Protein AF-A0A4P6XAH6-F1 (afdb_monomer_lite)

Sequence (117 aa):
MSAAISHTGICATDPHRGWLADRNQILAAINKEGLHTDEQIDDLLKIMVAIEKRINDTPARTSDGLVAKMVLAFQMTAEGHELSEKAAADIVREAQCLLDIGSLAGASDEIQMRRAA

Structure (mmCIF, N/CA/C/O backbone):
data_AF-A0A4P6XAH6-F1
#
_entry.id   AF-A0A4P6XAH6-F1
#
loop_
_atom_site.group_PDB
_atom_site.id
_atom_site.type_symbol
_atom_site.label_atom_id
_atom_site.label_alt_id
_atom_site.label_comp_id
_atom_site.label_asym_id
_atom_site.label_entity_id
_atom_site.label_seq_id
_atom_site.pdbx_PDB_ins_code
_atom_site.Cartn_x
_atom_site.Cartn_y
_atom_site.Cartn_z
_atom_site.occupancy
_atom_site.B_iso_or_equiv
_atom_site.auth_seq_id
_atom_site.auth_comp_id
_atom_site.auth_asym_id
_atom_site.auth_atom_id
_atom_site.pdbx_PDB_model_num
ATOM 1 N N . MET A 1 1 ? 35.430 -33.570 -13.741 1.00 48.94 1 MET A N 1
ATOM 2 C CA . MET A 1 1 ? 34.874 -33.074 -12.466 1.00 48.94 1 MET A CA 1
ATOM 3 C C . MET A 1 1 ? 35.263 -31.613 -12.335 1.00 48.94 1 MET A C 1
ATOM 5 O O . MET A 1 1 ? 36.446 -31.332 -12.222 1.00 48.94 1 MET A O 1
ATOM 9 N N . SER A 1 2 ? 34.311 -30.689 -12.434 1.00 44.94 2 SER A N 1
ATOM 10 C CA . SER A 1 2 ? 34.516 -29.305 -12.001 1.00 44.94 2 SER A CA 1
ATOM 11 C C . SER A 1 2 ? 33.162 -28.737 -11.602 1.00 44.94 2 SER A C 1
ATOM 13 O O . SER A 1 2 ? 32.171 -28.962 -12.294 1.00 44.94 2 SER A O 1
ATOM 15 N N . ALA A 1 3 ? 33.128 -28.163 -10.406 1.00 40.91 3 ALA A N 1
ATOM 16 C CA . ALA A 1 3 ? 31.937 -27.925 -9.613 1.00 40.91 3 ALA A CA 1
ATOM 17 C C . ALA A 1 3 ? 31.001 -26.905 -10.269 1.00 40.91 3 ALA A C 1
ATOM 19 O O . ALA A 1 3 ? 31.423 -25.811 -10.641 1.00 40.91 3 ALA A O 1
ATOM 20 N N . ALA A 1 4 ? 29.718 -27.258 -10.361 1.00 45.50 4 ALA A N 1
ATOM 21 C CA . ALA A 1 4 ? 28.668 -26.286 -10.596 1.00 45.50 4 ALA A CA 1
ATOM 22 C C . ALA A 1 4 ? 28.663 -25.318 -9.409 1.00 45.50 4 ALA A C 1
ATOM 24 O O . ALA A 1 4 ? 28.401 -25.711 -8.271 1.00 45.50 4 ALA A O 1
ATOM 25 N N . ILE A 1 5 ? 28.991 -24.056 -9.672 1.00 47.91 5 ILE A N 1
ATOM 26 C CA . ILE A 1 5 ? 28.706 -22.969 -8.746 1.00 47.91 5 ILE A CA 1
ATOM 27 C C . ILE A 1 5 ? 27.182 -22.896 -8.686 1.00 47.91 5 ILE A C 1
ATOM 29 O O . ILE A 1 5 ? 26.541 -22.390 -9.606 1.00 47.91 5 ILE A O 1
ATOM 33 N N . SER A 1 6 ? 26.601 -23.469 -7.635 1.00 43.78 6 SER A N 1
ATOM 34 C CA . SER A 1 6 ? 25.196 -23.279 -7.305 1.00 43.78 6 SER A CA 1
ATOM 35 C C . SER A 1 6 ? 24.998 -21.799 -7.016 1.00 43.78 6 SER A C 1
ATOM 37 O O . SER A 1 6 ? 25.242 -21.323 -5.911 1.00 43.78 6 SER A O 1
ATOM 39 N N . HIS A 1 7 ? 24.590 -21.059 -8.042 1.00 42.62 7 HIS A N 1
ATOM 40 C CA . HIS A 1 7 ? 24.070 -19.715 -7.904 1.00 42.62 7 HIS A CA 1
ATOM 41 C C . HIS A 1 7 ? 22.700 -19.845 -7.232 1.00 42.62 7 HIS A C 1
ATOM 43 O O . HIS A 1 7 ? 21.660 -19.775 -7.878 1.00 42.62 7 HIS A O 1
ATOM 49 N N . THR A 1 8 ? 22.683 -20.092 -5.920 1.00 44.50 8 THR A N 1
ATOM 50 C CA . THR A 1 8 ? 21.506 -19.841 -5.089 1.00 44.50 8 THR A CA 1
ATOM 51 C C . THR A 1 8 ? 21.360 -18.329 -4.970 1.00 44.50 8 THR A C 1
ATOM 53 O O . THR A 1 8 ? 21.585 -17.740 -3.914 1.00 44.50 8 THR A O 1
ATOM 56 N N . GLY A 1 9 ? 21.046 -17.685 -6.096 1.00 37.31 9 GLY A N 1
ATOM 57 C CA . GLY A 1 9 ? 20.436 -16.374 -6.090 1.00 37.31 9 GLY A CA 1
ATOM 58 C C . GLY A 1 9 ? 19.105 -16.568 -5.393 1.00 37.31 9 GLY A C 1
ATOM 59 O O . GLY A 1 9 ? 18.187 -17.147 -5.966 1.00 37.31 9 GLY A O 1
ATOM 60 N N . ILE A 1 10 ? 19.035 -16.177 -4.123 1.00 47.00 10 ILE A N 1
ATOM 61 C CA . ILE A 1 10 ? 17.764 -15.972 -3.443 1.00 47.00 10 ILE A CA 1
ATOM 62 C C . ILE A 1 10 ? 16.989 -15.044 -4.378 1.00 47.00 10 ILE A C 1
ATOM 64 O O . ILE A 1 10 ? 17.378 -13.887 -4.541 1.00 47.00 10 ILE A O 1
ATOM 68 N N . CYS A 1 11 ? 15.979 -15.570 -5.079 1.00 49.09 11 CYS A N 1
ATOM 69 C CA . CYS A 1 11 ? 15.064 -14.746 -5.856 1.00 49.09 11 CYS A CA 1
ATOM 70 C C . CYS A 1 11 ? 14.589 -13.655 -4.903 1.00 49.09 11 CYS A C 1
ATOM 72 O O . CYS A 1 11 ? 14.070 -13.986 -3.839 1.00 49.09 11 CYS A O 1
ATOM 74 N N . ALA A 1 12 ? 14.859 -12.388 -5.220 1.00 57.94 12 ALA A N 1
ATOM 75 C CA . ALA A 1 12 ? 14.484 -11.282 -4.355 1.00 57.94 12 ALA A CA 1
ATOM 76 C C . ALA A 1 12 ? 12.990 -11.414 -4.030 1.00 57.94 12 ALA A C 1
ATOM 78 O O . ALA A 1 12 ? 12.155 -11.320 -4.923 1.00 57.94 12 ALA A O 1
ATOM 79 N N . THR A 1 13 ? 12.654 -11.719 -2.779 1.00 78.06 13 THR A N 1
ATOM 80 C CA . THR A 1 13 ? 11.263 -11.785 -2.336 1.00 78.06 13 THR A CA 1
ATOM 81 C C . THR A 1 13 ? 10.899 -10.424 -1.786 1.00 78.06 13 THR A C 1
ATOM 83 O O . THR A 1 13 ? 11.452 -9.996 -0.770 1.00 78.06 13 THR A O 1
ATOM 86 N N . ASP A 1 14 ? 9.972 -9.751 -2.452 1.00 88.94 14 ASP A N 1
ATOM 87 C CA . ASP A 1 14 ? 9.413 -8.515 -1.935 1.00 88.94 14 ASP A CA 1
ATOM 88 C C . ASP A 1 14 ? 8.610 -8.789 -0.651 1.00 88.94 14 ASP A C 1
ATOM 90 O O . ASP A 1 14 ? 7.755 -9.681 -0.626 1.00 88.94 14 ASP A O 1
ATOM 94 N N . PRO A 1 15 ? 8.846 -8.030 0.431 1.00 94.56 15 PRO A N 1
ATOM 95 C CA . PRO A 1 15 ? 8.142 -8.210 1.699 1.00 94.56 15 PRO A CA 1
ATOM 96 C C . PRO A 1 15 ? 6.714 -7.635 1.686 1.00 94.56 15 PRO A C 1
ATOM 98 O O . PRO A 1 15 ? 5.955 -7.853 2.633 1.00 94.56 15 PRO A O 1
ATOM 101 N N . HIS A 1 16 ? 6.329 -6.913 0.625 1.00 96.94 16 HIS A N 1
ATOM 102 C CA . HIS A 1 16 ? 5.084 -6.143 0.545 1.00 96.94 16 HIS A CA 1
ATOM 103 C C . HIS A 1 16 ? 3.834 -6.988 0.770 1.00 96.94 16 HIS A C 1
ATOM 105 O O . HIS A 1 16 ? 2.902 -6.516 1.412 1.00 96.94 16 HIS A O 1
ATOM 111 N N . ARG A 1 17 ? 3.810 -8.246 0.309 1.00 95.00 17 ARG A N 1
ATOM 112 C CA . ARG A 1 17 ? 2.660 -9.137 0.530 1.00 95.00 17 ARG A CA 1
ATOM 113 C C . ARG A 1 17 ? 2.436 -9.432 2.015 1.00 95.00 17 ARG A C 1
ATOM 115 O O . ARG A 1 17 ? 1.290 -9.465 2.453 1.00 95.00 17 ARG A O 1
ATOM 122 N N . GLY A 1 18 ? 3.515 -9.641 2.772 1.00 96.38 18 GLY A N 1
ATOM 123 C CA . GLY A 1 18 ? 3.440 -9.849 4.219 1.00 96.38 18 GLY A CA 1
ATOM 124 C C . GLY A 1 18 ? 2.934 -8.596 4.924 1.00 96.38 18 GLY A C 1
ATOM 125 O O . GLY A 1 18 ? 1.960 -8.656 5.662 1.00 96.38 18 GLY A O 1
ATOM 126 N N . TRP A 1 19 ? 3.507 -7.440 4.590 1.00 98.06 19 TRP A N 1
ATOM 127 C CA . TRP A 1 19 ? 3.076 -6.158 5.151 1.00 98.06 19 TRP A CA 1
ATOM 128 C C . TRP A 1 19 ? 1.614 -5.830 4.835 1.00 98.06 19 TRP A C 1
ATOM 130 O O . TRP A 1 19 ? 0.887 -5.365 5.705 1.00 98.06 19 TRP A O 1
ATOM 140 N N . LEU A 1 20 ? 1.155 -6.105 3.613 1.00 97.94 20 LEU A N 1
ATOM 141 C CA . LEU A 1 20 ? -0.243 -5.909 3.237 1.00 97.94 20 LEU A CA 1
ATOM 142 C C . LEU A 1 20 ? -1.178 -6.825 4.041 1.00 97.94 20 LEU A C 1
ATOM 144 O O . LEU A 1 20 ? -2.266 -6.407 4.434 1.00 97.94 20 LEU A O 1
ATOM 148 N N . ALA A 1 21 ? -0.760 -8.064 4.311 1.00 97.69 21 ALA A N 1
ATOM 149 C CA . ALA A 1 21 ? -1.517 -8.969 5.169 1.00 97.69 21 ALA A CA 1
ATOM 150 C C . ALA A 1 21 ? -1.610 -8.435 6.608 1.00 97.69 21 ALA A C 1
ATOM 152 O O . ALA A 1 21 ? -2.710 -8.406 7.157 1.00 97.69 21 ALA A O 1
ATOM 153 N N . ASP A 1 22 ? -0.502 -7.947 7.175 1.00 97.94 22 ASP A N 1
ATOM 154 C CA . ASP A 1 22 ? -0.474 -7.339 8.513 1.00 97.94 22 ASP A CA 1
ATOM 155 C C . ASP A 1 22 ? -1.410 -6.118 8.588 1.00 97.94 22 ASP A C 1
ATOM 157 O O . ASP A 1 22 ? -2.226 -5.999 9.503 1.00 97.94 22 ASP A O 1
ATOM 161 N N . ARG A 1 23 ? -1.367 -5.247 7.570 1.00 97.56 23 ARG A N 1
ATOM 162 C CA . ARG A 1 23 ? -2.266 -4.091 7.426 1.00 97.56 23 ARG A CA 1
ATOM 163 C C . ARG A 1 23 ? -3.734 -4.519 7.431 1.00 97.56 23 ARG A C 1
ATOM 165 O O . ARG A 1 23 ? -4.538 -3.960 8.172 1.00 97.56 23 ARG A O 1
ATOM 172 N N . ASN A 1 24 ? -4.087 -5.528 6.636 1.00 97.50 24 ASN A N 1
ATOM 173 C CA . ASN A 1 24 ? -5.460 -6.030 6.547 1.00 97.50 24 ASN A CA 1
ATOM 174 C C . ASN A 1 24 ? -5.948 -6.653 7.864 1.00 97.50 24 ASN A C 1
ATOM 176 O O . ASN A 1 24 ? -7.124 -6.523 8.197 1.00 97.50 24 ASN A O 1
ATOM 180 N N . GLN A 1 25 ? -5.065 -7.304 8.627 1.00 97.19 25 GLN A N 1
ATOM 181 C CA . GLN A 1 25 ? -5.404 -7.821 9.956 1.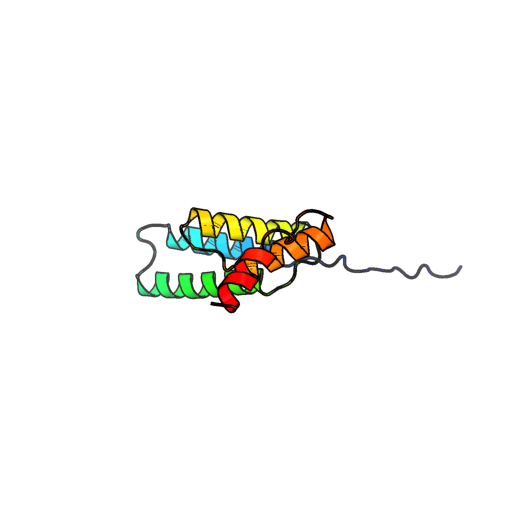00 97.19 25 GLN A CA 1
ATOM 182 C C . GLN A 1 25 ? -5.704 -6.691 10.945 1.00 97.19 25 GLN A C 1
ATOM 184 O O . GLN A 1 25 ? -6.668 -6.790 11.702 1.00 97.19 25 GLN A O 1
ATOM 189 N N . ILE A 1 26 ? -4.922 -5.608 10.913 1.00 96.06 26 ILE A N 1
ATOM 190 C CA . ILE A 1 26 ? -5.150 -4.431 11.761 1.00 96.06 26 ILE A CA 1
ATOM 191 C C . ILE A 1 26 ? -6.466 -3.743 11.395 1.00 96.06 26 ILE A C 1
ATOM 193 O O . ILE A 1 26 ? -7.270 -3.479 12.286 1.00 96.06 26 ILE A O 1
ATOM 197 N N . LEU A 1 27 ? -6.733 -3.524 10.103 1.00 94.69 27 LEU A N 1
ATOM 198 C CA . LEU A 1 27 ? -8.008 -2.955 9.658 1.00 94.69 27 LEU A CA 1
ATOM 199 C C . LEU A 1 27 ? -9.193 -3.817 10.128 1.00 94.69 27 LEU A C 1
ATOM 201 O O . LEU A 1 27 ? -10.188 -3.296 10.628 1.00 94.69 27 LEU A O 1
ATOM 205 N N . ALA A 1 28 ? -9.086 -5.143 10.005 1.00 94.38 28 ALA A N 1
ATOM 206 C CA . ALA A 1 28 ? -10.124 -6.058 10.471 1.00 94.38 28 ALA A CA 1
ATOM 207 C C . ALA A 1 28 ? -10.329 -5.999 11.995 1.00 94.38 28 ALA A C 1
ATOM 209 O O . ALA A 1 28 ? -11.456 -6.168 12.456 1.00 94.38 28 ALA A O 1
ATOM 210 N N . ALA A 1 29 ? -9.266 -5.758 12.770 1.00 93.88 29 ALA A N 1
ATOM 211 C CA . ALA A 1 29 ? -9.357 -5.559 14.214 1.00 93.88 29 ALA A CA 1
ATOM 212 C C . ALA A 1 29 ? -10.061 -4.236 14.561 1.00 93.88 29 ALA A C 1
ATOM 214 O O . ALA A 1 29 ? -10.985 -4.246 15.368 1.00 93.88 29 ALA A O 1
ATOM 215 N N . ILE A 1 30 ? -9.691 -3.132 13.900 1.00 92.00 30 ILE A N 1
ATOM 216 C CA . ILE A 1 30 ? -10.315 -1.809 14.087 1.00 92.00 30 ILE A CA 1
ATOM 217 C C . ILE A 1 30 ? -11.815 -1.858 13.767 1.00 92.00 30 ILE A C 1
ATOM 219 O O . ILE A 1 30 ? -12.630 -1.361 14.538 1.00 92.00 30 ILE A O 1
ATOM 223 N N . ASN A 1 31 ? -12.193 -2.513 12.668 1.00 89.44 31 ASN A N 1
ATOM 224 C CA . ASN A 1 31 ? -13.588 -2.607 12.229 1.00 89.44 31 ASN A CA 1
ATOM 225 C C . ASN A 1 31 ? -14.443 -3.568 13.071 1.00 89.44 31 ASN A C 1
ATOM 227 O O . ASN A 1 31 ? -15.637 -3.725 12.805 1.00 89.44 31 ASN A O 1
ATOM 231 N N . LYS A 1 32 ? -13.863 -4.249 14.066 1.00 90.62 32 LYS A N 1
ATOM 232 C CA . LYS A 1 32 ? -14.602 -5.164 14.932 1.00 90.62 32 LYS A CA 1
ATOM 233 C C . LYS A 1 32 ? -15.136 -4.421 16.156 1.00 90.62 32 LYS A C 1
ATOM 235 O O . LYS A 1 32 ? -14.418 -4.181 17.124 1.00 90.62 32 LYS A O 1
ATOM 240 N N . GLU A 1 33 ? -16.424 -4.096 16.104 1.00 81.31 33 GLU A N 1
ATOM 241 C CA . GLU A 1 33 ? -17.127 -3.346 17.149 1.00 81.31 33 GLU A CA 1
ATOM 242 C C . GLU A 1 33 ? -16.981 -3.975 18.548 1.00 81.31 33 GLU A C 1
ATOM 244 O O . GLU A 1 33 ? -17.055 -5.195 18.723 1.00 81.31 33 GLU A O 1
ATOM 249 N N . GLY A 1 34 ? -16.803 -3.119 19.561 1.00 80.19 34 GLY A N 1
ATOM 250 C CA . GLY A 1 34 ? -16.841 -3.502 20.976 1.00 80.19 34 GLY A CA 1
ATOM 251 C C . GLY A 1 34 ? -15.613 -4.248 21.507 1.00 80.19 34 GLY A C 1
ATOM 252 O O . GLY A 1 34 ? -15.658 -4.739 22.634 1.00 80.19 34 GLY A O 1
ATOM 253 N N . LEU A 1 35 ? -14.527 -4.351 20.733 1.00 82.69 35 LEU A N 1
ATOM 254 C CA . LEU A 1 35 ? -13.293 -5.016 21.173 1.00 82.69 35 LEU A CA 1
ATOM 255 C C . LEU A 1 35 ? -12.191 -4.086 21.673 1.00 82.69 35 LEU A C 1
ATOM 257 O O . LEU A 1 35 ? -11.299 -4.549 22.387 1.00 82.69 35 LEU A O 1
ATOM 261 N N . HIS A 1 36 ? -12.231 -2.815 21.287 1.00 90.19 36 HIS A N 1
ATOM 262 C CA . HIS A 1 36 ? -11.144 -1.875 21.515 1.00 90.19 36 HIS A CA 1
ATOM 263 C C . HIS A 1 36 ? -11.666 -0.570 22.112 1.00 90.19 36 HIS A C 1
ATOM 265 O O . HIS A 1 36 ? -12.764 -0.131 21.772 1.00 90.19 36 HIS A O 1
ATOM 271 N N . THR A 1 37 ? -10.887 0.028 23.015 1.00 92.88 37 THR A N 1
ATOM 272 C CA . THR A 1 37 ? -11.098 1.421 23.435 1.00 92.88 37 THR A CA 1
ATOM 273 C C . THR A 1 37 ? -10.628 2.374 22.340 1.00 92.88 37 THR A C 1
ATOM 275 O O . THR A 1 37 ? -9.865 1.976 21.455 1.00 92.88 37 THR A O 1
ATOM 278 N N . ASP A 1 38 ? -11.028 3.640 22.428 1.00 92.62 38 ASP A N 1
ATOM 279 C CA . ASP A 1 38 ? -10.596 4.672 21.483 1.00 92.62 38 ASP A CA 1
ATOM 280 C C . ASP A 1 38 ? -9.061 4.795 21.450 1.00 92.62 38 ASP A C 1
ATOM 282 O O . ASP A 1 38 ? -8.464 4.820 20.377 1.00 92.62 38 ASP A O 1
ATOM 286 N N . GLU A 1 39 ? -8.385 4.735 22.605 1.00 94.62 39 GLU A N 1
ATOM 287 C CA . GLU A 1 39 ? -6.916 4.779 22.661 1.00 94.62 39 GLU A CA 1
ATOM 288 C C . GLU A 1 39 ? -6.260 3.567 21.982 1.00 94.62 39 GLU A C 1
ATOM 290 O O . GLU A 1 39 ? -5.201 3.684 21.365 1.00 94.62 39 GLU A O 1
ATOM 295 N N . GLN A 1 40 ? -6.884 2.390 22.075 1.00 94.81 40 GLN A N 1
ATOM 296 C CA . GLN A 1 40 ? -6.391 1.186 21.404 1.00 94.81 40 GLN A CA 1
ATOM 297 C C . GLN A 1 40 ? -6.588 1.271 19.890 1.00 94.81 40 GLN A C 1
ATOM 299 O O . GLN A 1 40 ? -5.723 0.821 19.137 1.00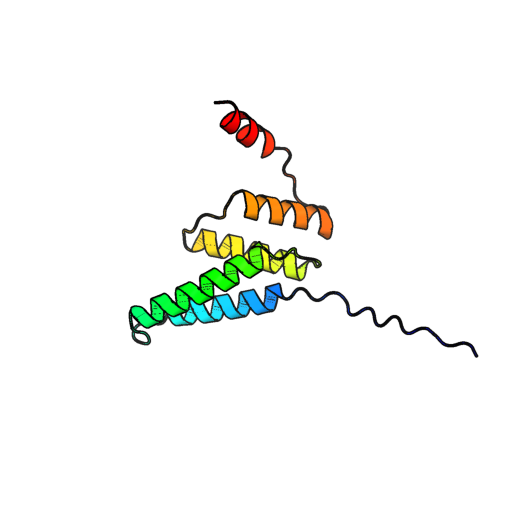 94.81 40 GLN A O 1
ATOM 304 N N . ILE A 1 41 ? -7.701 1.856 19.442 1.00 94.12 41 ILE A N 1
ATOM 305 C CA . ILE A 1 41 ? -7.950 2.129 18.025 1.00 94.12 41 ILE A CA 1
ATOM 306 C C . ILE A 1 41 ? -6.896 3.104 17.493 1.00 94.12 41 ILE A C 1
ATOM 308 O O . ILE A 1 41 ? -6.295 2.833 16.454 1.00 94.12 41 ILE A O 1
ATOM 312 N N . ASP A 1 42 ? -6.594 4.175 18.229 1.00 95.44 42 ASP A N 1
ATOM 313 C CA . ASP A 1 42 ? -5.558 5.141 17.853 1.00 95.44 42 ASP A CA 1
ATOM 314 C C . ASP A 1 42 ? -4.178 4.487 17.698 1.00 95.44 42 ASP A C 1
ATOM 316 O O . ASP A 1 42 ? -3.441 4.776 16.750 1.00 95.44 42 ASP A O 1
ATOM 320 N N . ASP A 1 43 ? -3.806 3.584 18.605 1.00 96.56 43 ASP A N 1
ATOM 321 C CA . ASP A 1 43 ? -2.532 2.870 18.521 1.00 96.56 43 ASP A CA 1
ATOM 322 C C . ASP A 1 43 ? -2.485 1.892 17.339 1.00 96.56 43 ASP A C 1
ATOM 324 O O . ASP A 1 43 ? -1.475 1.828 16.630 1.00 96.56 43 ASP A O 1
ATOM 328 N N . LEU A 1 44 ? -3.584 1.188 17.056 1.00 95.81 44 LEU A N 1
ATOM 329 C CA . LEU A 1 44 ? -3.706 0.337 15.871 1.00 95.81 44 LEU A CA 1
ATOM 330 C C . LEU A 1 44 ? -3.609 1.154 14.575 1.00 95.81 44 LEU A C 1
ATOM 332 O O . LEU A 1 44 ? -2.889 0.754 13.657 1.00 95.81 44 LEU A O 1
ATOM 336 N N . LEU A 1 45 ? -4.250 2.323 14.514 1.00 95.12 45 LEU A N 1
ATOM 337 C CA . LEU A 1 45 ? -4.165 3.234 13.371 1.00 95.12 45 LEU A CA 1
ATOM 338 C C . LEU A 1 45 ? -2.730 3.722 13.136 1.00 95.12 45 LEU A C 1
ATOM 340 O O . LEU A 1 45 ? -2.269 3.725 11.995 1.00 95.12 45 LEU A O 1
ATOM 344 N N . LYS A 1 46 ? -1.973 4.058 14.190 1.00 96.75 46 LYS A N 1
ATOM 345 C CA . LYS A 1 46 ? -0.548 4.429 14.056 1.00 96.75 46 LYS A CA 1
ATOM 346 C C . LYS A 1 46 ? 0.279 3.301 13.441 1.00 96.75 46 LYS A C 1
ATOM 348 O O . LYS A 1 46 ? 1.129 3.559 12.586 1.00 96.75 46 LYS A O 1
ATOM 353 N N . ILE A 1 47 ? 0.040 2.056 13.861 1.00 97.06 47 ILE A N 1
ATOM 354 C CA . ILE A 1 47 ? 0.731 0.884 13.305 1.00 97.06 47 ILE A CA 1
ATOM 355 C C . ILE A 1 47 ? 0.336 0.692 11.837 1.00 97.06 47 ILE A C 1
ATOM 357 O O . ILE A 1 47 ? 1.213 0.497 10.994 1.00 97.06 47 ILE A O 1
ATOM 361 N N . MET A 1 48 ? -0.956 0.798 11.519 1.00 96.31 48 MET A N 1
ATOM 362 C CA . MET A 1 48 ? -1.468 0.689 10.152 1.00 96.31 48 MET A CA 1
ATOM 363 C C . MET A 1 48 ? -0.795 1.710 9.226 1.00 96.31 48 MET A C 1
ATOM 365 O O . MET A 1 48 ? -0.185 1.320 8.233 1.00 96.31 48 MET A O 1
ATOM 369 N N . VAL A 1 49 ? -0.785 2.990 9.610 1.00 95.31 49 VAL A N 1
ATOM 370 C CA . VAL A 1 49 ? -0.138 4.075 8.850 1.00 95.31 49 VAL A CA 1
ATOM 371 C C . VAL A 1 49 ? 1.363 3.822 8.672 1.00 95.31 49 VAL A C 1
ATOM 373 O O . VAL A 1 49 ? 1.920 4.064 7.598 1.00 95.31 49 VAL A O 1
ATOM 376 N N . ALA A 1 50 ? 2.048 3.300 9.695 1.00 96.94 50 ALA A N 1
ATOM 377 C CA . ALA A 1 50 ? 3.465 2.958 9.586 1.00 96.94 50 ALA A CA 1
ATOM 378 C C . ALA A 1 50 ? 3.718 1.840 8.556 1.00 96.94 50 ALA A C 1
ATOM 380 O O . ALA A 1 50 ? 4.701 1.901 7.811 1.00 96.94 50 ALA A O 1
ATOM 381 N N . ILE A 1 51 ? 2.832 0.843 8.483 1.00 97.38 51 ILE A N 1
ATOM 382 C CA . ILE A 1 51 ? 2.900 -0.236 7.491 1.00 97.38 51 ILE A CA 1
ATOM 383 C C . ILE A 1 51 ? 2.615 0.297 6.084 1.00 97.38 51 ILE A C 1
ATOM 385 O O . ILE A 1 51 ? 3.373 0.003 5.162 1.00 97.38 51 ILE A O 1
ATOM 389 N N . GLU A 1 52 ? 1.581 1.118 5.913 1.00 96.06 52 GLU A N 1
ATOM 390 C CA . GLU A 1 52 ? 1.239 1.736 4.624 1.00 96.06 52 GLU A CA 1
ATOM 391 C C . GLU A 1 52 ? 2.391 2.582 4.088 1.00 96.06 52 GLU A C 1
ATOM 393 O O . GLU A 1 52 ? 2.806 2.439 2.935 1.00 96.06 52 GLU A O 1
ATOM 398 N N . LYS A 1 53 ? 2.989 3.406 4.956 1.00 95.12 53 LYS A N 1
ATOM 399 C CA . LYS A 1 53 ? 4.194 4.169 4.631 1.00 95.12 53 LYS A CA 1
ATOM 400 C C . LYS A 1 53 ? 5.336 3.245 4.213 1.00 95.12 53 LYS A C 1
ATOM 402 O O . LYS A 1 53 ? 6.010 3.519 3.225 1.00 95.12 53 LYS A O 1
ATOM 407 N N . ARG A 1 54 ? 5.547 2.134 4.924 1.00 96.25 54 ARG A N 1
ATOM 408 C CA . ARG A 1 54 ? 6.602 1.161 4.607 1.00 96.25 54 ARG A CA 1
ATOM 409 C C . ARG A 1 54 ? 6.395 0.494 3.245 1.00 96.25 54 ARG A C 1
ATOM 411 O O . ARG A 1 54 ? 7.368 0.339 2.509 1.00 96.25 54 ARG A O 1
ATOM 418 N N . ILE A 1 55 ? 5.158 0.132 2.905 1.00 95.94 55 ILE A N 1
ATOM 419 C CA . ILE A 1 55 ? 4.787 -0.420 1.594 1.00 95.94 55 ILE A CA 1
ATOM 420 C C . ILE A 1 55 ? 5.055 0.608 0.487 1.00 95.94 55 ILE A C 1
ATOM 422 O O . ILE A 1 55 ? 5.661 0.266 -0.528 1.00 95.94 55 ILE A O 1
ATOM 426 N N . ASN A 1 56 ? 4.652 1.864 0.691 1.00 94.25 56 ASN A N 1
ATOM 427 C CA . ASN A 1 56 ? 4.806 2.919 -0.310 1.00 94.25 56 ASN A CA 1
ATOM 428 C C . ASN A 1 56 ? 6.271 3.333 -0.521 1.00 94.25 56 ASN A C 1
ATOM 430 O O . ASN A 1 56 ? 6.708 3.456 -1.665 1.00 94.25 56 ASN A O 1
ATOM 434 N N . ASP A 1 57 ? 7.042 3.490 0.559 1.00 94.25 57 ASP A N 1
ATOM 435 C CA . ASP A 1 57 ? 8.435 3.956 0.509 1.00 94.25 57 ASP A CA 1
ATOM 436 C C . ASP A 1 57 ? 9.427 2.873 0.057 1.00 94.25 57 ASP A C 1
ATOM 438 O O . ASP A 1 57 ? 10.554 3.190 -0.329 1.00 94.25 57 ASP A O 1
ATOM 442 N N . THR A 1 58 ? 9.043 1.594 0.113 1.00 95.50 58 THR A N 1
ATOM 443 C CA . THR A 1 58 ? 9.899 0.489 -0.335 1.00 95.50 58 THR A CA 1
ATOM 444 C C . THR A 1 58 ? 9.637 0.196 -1.815 1.00 95.50 58 THR A C 1
ATOM 446 O O . THR A 1 58 ? 8.506 -0.164 -2.169 1.00 95.50 58 THR A O 1
ATOM 449 N N . PRO A 1 59 ? 10.652 0.285 -2.696 1.00 95.06 59 PRO A N 1
ATOM 450 C CA . PRO A 1 59 ? 10.480 -0.082 -4.096 1.00 95.06 59 PRO A CA 1
ATOM 451 C C . PRO A 1 59 ? 10.147 -1.564 -4.260 1.00 95.06 59 PRO A C 1
ATOM 453 O O . PRO A 1 59 ? 10.822 -2.400 -3.655 1.00 95.06 59 PRO A O 1
ATOM 456 N N . ALA A 1 60 ? 9.160 -1.895 -5.094 1.00 95.06 60 ALA A N 1
ATOM 457 C CA . ALA A 1 60 ? 8.950 -3.275 -5.519 1.00 95.06 60 ALA A CA 1
ATOM 458 C C . ALA A 1 60 ? 10.081 -3.728 -6.460 1.00 95.06 60 ALA A C 1
ATOM 460 O O . ALA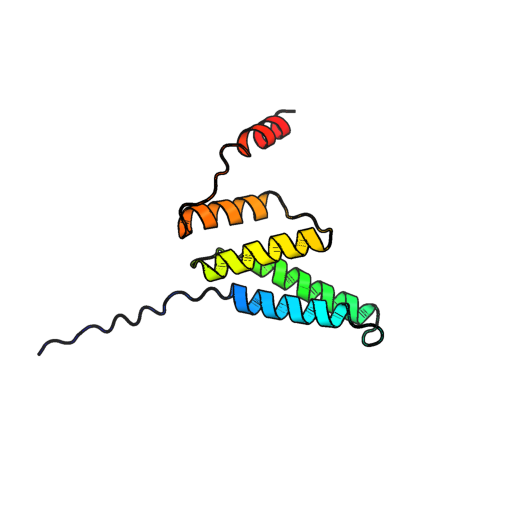 A 1 60 ? 10.557 -2.975 -7.316 1.00 95.06 60 ALA A O 1
ATOM 461 N N . ARG A 1 61 ? 10.530 -4.969 -6.291 1.00 94.12 61 ARG A N 1
ATOM 462 C CA . ARG A 1 61 ? 11.521 -5.656 -7.131 1.00 94.12 61 ARG A CA 1
ATOM 463 C C . ARG A 1 61 ? 10.925 -6.837 -7.896 1.00 94.12 61 ARG A C 1
ATOM 465 O O . ARG A 1 61 ? 11.598 -7.385 -8.764 1.00 94.12 61 ARG A O 1
ATOM 472 N N . THR A 1 62 ? 9.687 -7.216 -7.598 1.00 95.00 62 THR A N 1
ATOM 473 C CA . THR A 1 62 ? 8.931 -8.280 -8.255 1.00 95.00 62 THR A CA 1
ATOM 474 C C . THR A 1 62 ? 7.519 -7.819 -8.599 1.00 95.00 62 THR A C 1
ATOM 476 O O . THR A 1 62 ? 6.985 -6.864 -8.029 1.00 95.00 62 THR A O 1
ATOM 479 N N . SER A 1 63 ? 6.882 -8.532 -9.529 1.00 94.38 63 SER A N 1
ATOM 480 C CA . SER A 1 63 ? 5.473 -8.319 -9.869 1.00 94.38 63 SER A CA 1
ATOM 481 C C . SER A 1 63 ? 4.555 -8.473 -8.656 1.00 94.38 63 SER A C 1
ATOM 483 O O . SER A 1 63 ? 3.601 -7.717 -8.512 1.00 94.38 63 SER A O 1
ATOM 485 N N . ASP A 1 64 ? 4.857 -9.412 -7.758 1.00 94.50 64 ASP A N 1
ATOM 486 C CA . ASP A 1 64 ? 4.055 -9.660 -6.559 1.00 94.50 64 ASP A CA 1
ATOM 487 C C . ASP A 1 64 ? 4.134 -8.488 -5.576 1.00 94.50 64 ASP A C 1
ATOM 489 O O . ASP A 1 64 ? 3.117 -8.091 -5.000 1.00 94.50 64 ASP A O 1
ATOM 493 N N . GLY A 1 65 ? 5.323 -7.899 -5.404 1.00 95.56 65 GLY A N 1
ATOM 494 C CA . GLY A 1 65 ? 5.488 -6.700 -4.585 1.00 95.56 65 GLY A CA 1
ATOM 495 C C . GLY A 1 65 ? 4.749 -5.501 -5.168 1.00 95.56 65 GLY A C 1
ATOM 496 O O . GLY A 1 65 ? 4.061 -4.781 -4.443 1.00 95.56 65 GLY A O 1
ATOM 497 N N . LEU A 1 66 ? 4.811 -5.338 -6.492 1.00 96.81 66 LEU A N 1
ATOM 498 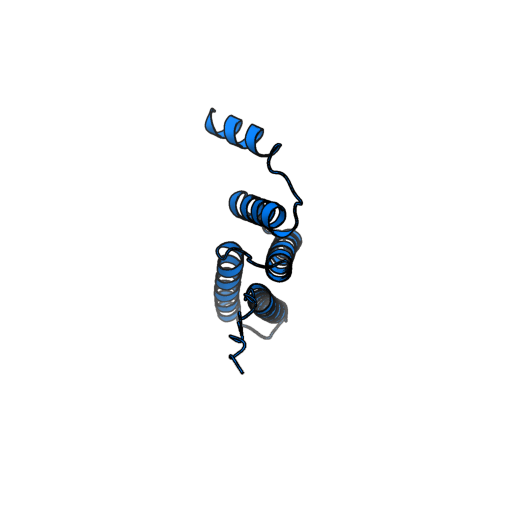C CA . LEU A 1 66 ? 4.077 -4.298 -7.206 1.00 96.81 66 LEU A CA 1
ATOM 499 C C . LEU A 1 66 ? 2.559 -4.461 -7.051 1.00 96.81 66 LEU A C 1
ATOM 501 O O . LEU A 1 66 ? 1.868 -3.493 -6.733 1.00 96.81 66 LEU A O 1
ATOM 505 N N . VAL A 1 67 ? 2.038 -5.677 -7.230 1.00 96.94 67 VAL A N 1
ATOM 506 C CA . VAL A 1 67 ? 0.610 -5.971 -7.047 1.00 96.94 67 VAL A CA 1
ATOM 507 C C . VAL A 1 67 ? 0.176 -5.639 -5.622 1.00 96.94 67 VAL A C 1
ATOM 509 O O . VAL A 1 67 ? -0.867 -5.016 -5.443 1.00 96.94 67 VAL A O 1
ATOM 512 N N . ALA A 1 68 ? 0.977 -5.971 -4.606 1.00 96.94 68 ALA A N 1
ATOM 513 C CA . ALA A 1 68 ? 0.661 -5.605 -3.226 1.00 96.94 68 ALA A CA 1
ATOM 514 C C . ALA A 1 68 ? 0.567 -4.077 -3.028 1.00 96.94 68 ALA A C 1
ATOM 516 O O . ALA A 1 68 ? -0.357 -3.610 -2.362 1.00 96.94 68 ALA A O 1
ATOM 517 N N . LYS A 1 69 ? 1.457 -3.286 -3.647 1.00 96.62 69 LYS A N 1
ATOM 518 C CA . LYS A 1 69 ? 1.374 -1.811 -3.620 1.00 96.62 69 LYS A CA 1
ATOM 519 C C . LYS A 1 69 ? 0.125 -1.288 -4.333 1.00 96.62 69 LYS A C 1
ATOM 521 O O . LYS A 1 69 ? -0.553 -0.411 -3.805 1.00 96.62 69 LYS A O 1
ATOM 526 N N . MET A 1 70 ? -0.204 -1.836 -5.503 1.00 97.25 70 MET A N 1
ATOM 527 C CA . MET A 1 70 ? -1.413 -1.461 -6.248 1.00 97.25 70 MET A CA 1
ATOM 528 C C . MET A 1 70 ? -2.690 -1.781 -5.464 1.00 97.25 70 MET A C 1
ATOM 530 O O . MET A 1 70 ? -3.602 -0.961 -5.409 1.00 97.25 70 MET A O 1
ATOM 534 N N . VAL A 1 71 ? -2.750 -2.949 -4.819 1.00 97.81 71 VAL A N 1
ATOM 535 C CA . VAL A 1 71 ? -3.888 -3.328 -3.974 1.00 97.81 71 VAL A CA 1
ATOM 536 C C . VAL A 1 71 ? -4.022 -2.376 -2.790 1.00 97.81 71 VAL A C 1
ATOM 538 O O . VAL A 1 71 ? -5.132 -1.914 -2.541 1.00 97.81 71 VAL A O 1
ATOM 541 N N . LEU A 1 72 ? -2.921 -2.022 -2.114 1.00 96.81 72 LEU A N 1
ATOM 542 C CA . LEU A 1 72 ? -2.965 -1.022 -1.044 1.00 96.81 72 LEU A CA 1
ATOM 543 C C . LEU A 1 72 ? -3.538 0.309 -1.551 1.00 96.81 72 LEU A C 1
ATOM 545 O O . LEU A 1 72 ? -4.442 0.858 -0.929 1.00 96.81 72 LEU A 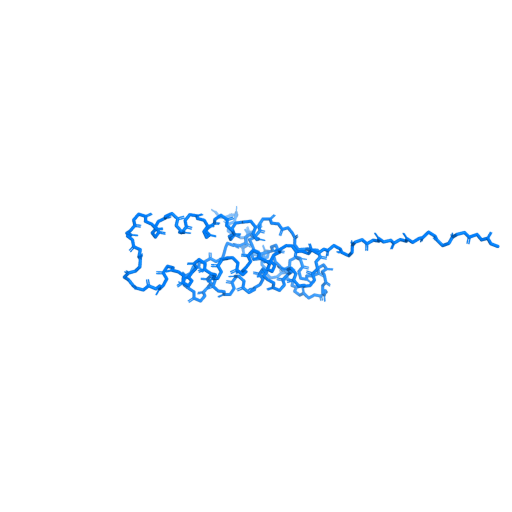O 1
ATOM 549 N N . ALA A 1 73 ? -3.049 0.810 -2.688 1.00 95.94 73 ALA A N 1
ATOM 550 C CA . ALA A 1 73 ? -3.538 2.052 -3.283 1.00 95.94 73 ALA A CA 1
ATOM 551 C C . ALA A 1 73 ? -5.060 2.030 -3.517 1.00 95.94 73 ALA A C 1
ATOM 553 O O . ALA A 1 73 ? -5.758 2.973 -3.144 1.00 95.94 73 ALA A O 1
ATOM 554 N N . PHE A 1 74 ? -5.587 0.938 -4.079 1.00 96.31 74 PHE A N 1
ATOM 555 C CA . PHE A 1 74 ? -7.026 0.789 -4.296 1.00 96.31 74 PHE A CA 1
ATOM 556 C C . PHE A 1 74 ? -7.820 0.650 -2.996 1.00 96.31 74 PHE A C 1
ATOM 558 O O . PHE A 1 74 ? -8.916 1.198 -2.910 1.00 96.31 74 PHE A O 1
ATOM 565 N N . GLN A 1 75 ? -7.283 -0.037 -1.985 1.00 95.94 75 GLN A N 1
ATOM 566 C CA . GLN A 1 75 ? -7.915 -0.131 -0.667 1.00 95.94 75 GLN A CA 1
ATOM 567 C C . GLN A 1 75 ? -8.019 1.243 -0.004 1.00 95.94 75 GLN A C 1
ATOM 569 O O . GLN A 1 75 ? -9.108 1.623 0.410 1.00 95.94 75 GLN A O 1
ATOM 574 N N . MET A 1 76 ? -6.935 2.025 -0.000 1.00 93.69 76 MET A N 1
ATOM 575 C CA . MET A 1 76 ? -6.943 3.389 0.534 1.00 93.69 76 MET A CA 1
ATOM 576 C C . MET A 1 76 ? -8.007 4.249 -0.160 1.00 93.69 76 MET A C 1
ATOM 578 O O . MET A 1 76 ? -8.794 4.910 0.509 1.00 93.69 76 MET A O 1
ATOM 582 N N . THR A 1 77 ? -8.102 4.182 -1.493 1.00 93.25 77 THR A N 1
ATOM 583 C CA . THR A 1 77 ? -9.151 4.901 -2.238 1.00 93.25 77 THR A CA 1
ATOM 584 C C . THR A 1 77 ? -10.558 4.410 -1.888 1.00 93.25 77 THR A C 1
ATOM 586 O O . THR A 1 77 ? -11.462 5.225 -1.718 1.00 93.25 77 THR A O 1
ATOM 589 N N . ALA A 1 78 ? -10.762 3.097 -1.750 1.00 93.50 78 ALA A N 1
ATOM 590 C CA . ALA A 1 78 ? -12.054 2.520 -1.372 1.00 93.50 78 ALA A CA 1
ATOM 591 C C . ALA A 1 78 ? -12.489 2.909 0.054 1.00 93.50 78 ALA A C 1
ATOM 593 O O . ALA A 1 78 ? -13.683 3.005 0.326 1.00 93.50 78 ALA A O 1
ATOM 594 N N . GLU A 1 79 ? -11.530 3.166 0.941 1.00 91.06 79 GLU A N 1
ATOM 595 C CA . GLU A 1 79 ? -11.739 3.673 2.302 1.00 91.06 79 GLU A CA 1
ATOM 596 C C . GLU A 1 79 ? -11.966 5.196 2.350 1.00 91.06 79 GLU A C 1
ATOM 598 O O . GLU A 1 79 ? -12.255 5.745 3.410 1.00 91.06 79 GLU A O 1
ATOM 603 N N . GLY A 1 80 ? -11.874 5.888 1.208 1.00 91.62 80 GLY A N 1
ATOM 604 C CA . GLY A 1 80 ? -12.040 7.341 1.107 1.00 91.62 80 GLY A CA 1
ATOM 605 C C . GLY A 1 80 ? -10.762 8.142 1.370 1.00 91.62 80 GLY A C 1
ATOM 606 O O . GLY A 1 80 ? -10.831 9.360 1.528 1.00 91.62 80 GLY A O 1
ATOM 607 N N . HIS A 1 81 ? -9.599 7.488 1.408 1.00 89.00 81 HIS A N 1
ATOM 608 C CA . HIS A 1 81 ? -8.300 8.141 1.531 1.00 89.00 81 HIS A CA 1
ATOM 609 C C . HIS A 1 81 ? -7.690 8.454 0.162 1.00 89.00 81 HIS A C 1
ATOM 611 O O . HIS A 1 81 ? -7.749 7.660 -0.780 1.00 89.00 81 HIS A O 1
ATOM 617 N N . GLU A 1 82 ? -7.036 9.609 0.065 1.00 85.94 82 GLU A N 1
ATOM 618 C CA . GLU A 1 82 ? -6.330 10.012 -1.147 1.00 85.94 82 GLU A CA 1
ATOM 619 C C . GLU A 1 82 ? -4.918 9.418 -1.192 1.00 85.94 82 GLU A C 1
ATOM 621 O O . GLU A 1 82 ? -4.120 9.553 -0.259 1.00 85.94 82 GLU A O 1
ATOM 626 N N . LEU A 1 83 ? -4.583 8.788 -2.319 1.00 86.56 83 LEU A N 1
ATOM 627 C CA . LEU A 1 83 ? -3.213 8.393 -2.615 1.00 86.56 83 LEU A CA 1
ATOM 628 C C . LEU A 1 83 ? -2.419 9.618 -3.081 1.00 86.56 83 LEU A C 1
ATOM 630 O O . LEU A 1 83 ? -2.812 10.294 -4.029 1.00 86.56 83 LEU A O 1
ATOM 634 N N . SER A 1 84 ? -1.264 9.875 -2.463 1.00 88.06 84 SER A N 1
ATOM 635 C CA . SER A 1 84 ? -0.404 10.983 -2.899 1.00 88.06 84 SER A CA 1
ATOM 636 C C . SER A 1 84 ? 0.063 10.819 -4.354 1.00 88.06 84 SER A C 1
ATOM 638 O O . SER A 1 84 ? 0.404 9.713 -4.781 1.00 88.06 84 SER A O 1
ATOM 640 N N . GLU A 1 85 ? 0.191 11.936 -5.081 1.00 89.69 85 GLU A N 1
ATOM 641 C CA . GLU A 1 85 ? 0.710 11.963 -6.460 1.00 89.69 85 GLU A CA 1
ATOM 642 C C . GLU A 1 85 ? 2.068 11.253 -6.585 1.00 89.69 85 GLU A C 1
ATOM 644 O O . GLU A 1 85 ? 2.315 10.525 -7.546 1.00 89.69 85 GLU A O 1
ATOM 649 N N . LYS A 1 86 ? 2.946 11.417 -5.582 1.00 89.75 86 LYS A N 1
ATOM 650 C CA . LYS A 1 86 ? 4.250 10.744 -5.534 1.00 89.75 86 LYS A CA 1
ATOM 651 C C . LYS A 1 86 ? 4.092 9.223 -5.483 1.00 89.75 86 LYS A C 1
ATOM 653 O O . LYS A 1 86 ? 4.713 8.533 -6.283 1.00 89.75 86 LYS A O 1
ATOM 658 N N . ALA A 1 87 ? 3.270 8.710 -4.566 1.00 89.75 87 ALA A N 1
ATOM 659 C CA . ALA A 1 87 ? 3.060 7.270 -4.421 1.00 89.75 87 ALA A CA 1
ATOM 660 C C . ALA A 1 87 ? 2.440 6.662 -5.689 1.00 89.75 87 ALA A C 1
ATOM 662 O O . ALA A 1 87 ? 2.886 5.612 -6.146 1.00 89.75 87 ALA A O 1
ATOM 663 N N . ALA A 1 88 ? 1.479 7.361 -6.303 1.00 92.25 88 ALA A N 1
ATOM 664 C CA . ALA A 1 88 ? 0.905 6.964 -7.585 1.00 92.25 88 ALA A CA 1
ATOM 665 C C . ALA A 1 88 ? 1.974 6.900 -8.690 1.00 92.25 88 ALA A C 1
ATOM 667 O O . ALA A 1 88 ? 2.090 5.895 -9.391 1.00 92.25 88 ALA A O 1
ATOM 668 N N . ALA A 1 89 ? 2.799 7.944 -8.815 1.00 92.25 89 ALA A N 1
ATOM 669 C CA . ALA A 1 89 ? 3.867 7.996 -9.807 1.00 92.25 89 ALA A CA 1
ATOM 670 C C . ALA A 1 89 ? 4.915 6.892 -9.602 1.00 92.25 89 ALA A C 1
ATOM 672 O O . ALA A 1 89 ? 5.381 6.304 -10.577 1.00 92.25 89 ALA A O 1
ATOM 673 N N . ASP A 1 90 ? 5.274 6.590 -8.355 1.00 92.69 90 ASP A N 1
ATOM 674 C CA . ASP A 1 90 ? 6.242 5.540 -8.036 1.00 92.69 90 ASP A CA 1
ATOM 675 C C . ASP A 1 90 ? 5.696 4.148 -8.391 1.00 92.69 90 ASP A C 1
ATOM 677 O O . ASP A 1 90 ? 6.401 3.373 -9.036 1.00 92.69 90 ASP A O 1
ATOM 681 N N . ILE A 1 91 ? 4.419 3.864 -8.103 1.00 95.19 91 ILE A N 1
ATOM 682 C CA . ILE A 1 91 ? 3.752 2.622 -8.539 1.00 95.19 91 ILE A CA 1
ATOM 683 C C . ILE A 1 91 ? 3.753 2.505 -10.072 1.00 95.19 91 ILE A C 1
ATOM 685 O O . ILE A 1 91 ? 4.065 1.440 -10.602 1.00 95.19 91 ILE A O 1
ATOM 689 N N . VAL A 1 92 ? 3.451 3.587 -10.801 1.00 95.19 92 VAL A N 1
ATOM 690 C CA . VAL A 1 92 ? 3.463 3.578 -12.277 1.00 95.19 92 VAL A CA 1
ATOM 691 C C . VAL A 1 92 ? 4.872 3.337 -12.828 1.00 95.19 92 VAL A C 1
ATOM 693 O O . VAL A 1 92 ? 5.030 2.559 -13.766 1.00 95.19 92 VAL A O 1
ATOM 696 N N . ARG A 1 93 ? 5.910 3.947 -12.243 1.00 94.00 93 ARG A N 1
ATOM 697 C CA . ARG A 1 93 ? 7.309 3.706 -12.646 1.00 94.00 93 ARG A CA 1
ATOM 698 C C . ARG A 1 93 ? 7.740 2.266 -12.389 1.00 94.00 93 ARG A C 1
ATOM 700 O O . ARG A 1 93 ? 8.421 1.672 -13.222 1.00 94.00 93 ARG A O 1
ATOM 707 N N . GLU A 1 94 ? 7.358 1.707 -11.246 1.00 94.19 94 GLU A N 1
ATOM 708 C CA . GLU A 1 94 ? 7.645 0.311 -10.913 1.00 94.19 94 GLU A CA 1
ATOM 709 C C . GLU A 1 94 ? 6.924 -0.646 -11.871 1.00 94.19 94 GLU A C 1
ATOM 711 O O . GLU A 1 94 ? 7.535 -1.604 -12.340 1.00 94.19 94 GLU A O 1
ATOM 716 N N . ALA A 1 95 ? 5.676 -0.348 -12.246 1.00 95.88 95 ALA A N 1
ATOM 717 C CA . ALA A 1 95 ? 4.933 -1.105 -13.253 1.00 95.88 95 ALA A CA 1
ATOM 718 C C . ALA A 1 95 ? 5.591 -1.062 -14.635 1.00 95.88 95 ALA A C 1
ATOM 720 O O . ALA A 1 95 ? 5.725 -2.102 -15.283 1.00 95.88 95 ALA A O 1
ATOM 721 N N . GLN A 1 96 ? 6.083 0.106 -15.044 1.00 94.44 96 GLN A N 1
ATOM 722 C CA . GLN A 1 96 ? 6.792 0.252 -16.310 1.00 94.44 96 GLN A CA 1
ATOM 723 C C . GLN A 1 96 ? 8.098 -0.551 -16.303 1.00 94.44 96 GLN A C 1
ATOM 725 O O . GLN A 1 96 ? 8.425 -1.213 -17.279 1.00 94.44 96 GLN A O 1
ATOM 730 N N . CYS A 1 97 ? 8.827 -0.542 -15.186 1.00 92.12 97 CYS A N 1
ATOM 731 C CA . CYS A 1 97 ? 10.097 -1.255 -15.054 1.00 92.12 97 CYS A CA 1
ATOM 732 C C . CYS A 1 97 ? 9.931 -2.783 -14.999 1.00 92.12 97 CYS A C 1
ATOM 734 O O . CYS A 1 97 ? 10.707 -3.511 -15.613 1.00 92.12 97 CYS A O 1
ATOM 736 N N . LEU A 1 98 ? 8.942 -3.277 -14.250 1.00 93.50 98 LEU A N 1
ATOM 737 C CA . LEU A 1 98 ? 8.796 -4.708 -13.963 1.00 93.50 98 LEU A CA 1
ATOM 738 C C . LEU A 1 98 ? 7.930 -5.451 -14.980 1.00 93.50 98 LEU A C 1
ATOM 740 O O . LEU A 1 98 ? 8.115 -6.652 -15.163 1.00 93.50 98 LEU A O 1
ATOM 744 N N . LEU A 1 99 ? 6.969 -4.762 -15.594 1.00 92.88 99 LEU A N 1
ATOM 745 C CA . LEU A 1 99 ? 5.935 -5.374 -16.430 1.00 92.88 99 LEU A CA 1
ATOM 746 C C . LEU A 1 99 ? 5.796 -4.715 -17.810 1.00 92.88 99 LEU A C 1
ATOM 748 O O . LEU A 1 99 ? 4.984 -5.185 -18.600 1.00 92.88 99 LEU A O 1
ATOM 752 N N . ASP A 1 100 ? 6.553 -3.649 -18.097 1.00 92.50 100 ASP A N 1
ATOM 753 C CA . ASP A 1 100 ? 6.434 -2.844 -19.324 1.00 92.50 100 ASP A CA 1
ATOM 754 C C . ASP A 1 100 ? 5.018 -2.265 -19.533 1.00 92.50 100 ASP A C 1
ATOM 756 O O . ASP A 1 100 ? 4.506 -2.161 -20.647 1.00 92.50 100 ASP A O 1
ATOM 760 N N . ILE A 1 101 ? 4.351 -1.895 -18.429 1.00 90.56 101 ILE A N 1
ATOM 761 C CA . ILE A 1 101 ? 3.015 -1.277 -18.442 1.00 90.56 101 ILE A CA 1
ATOM 762 C C . ILE A 1 101 ? 2.996 0.066 -17.711 1.00 90.56 101 ILE A C 1
ATOM 764 O O . ILE A 1 101 ? 3.693 0.271 -16.723 1.00 90.56 101 ILE A O 1
ATOM 768 N N . GLY A 1 102 ? 2.102 0.957 -18.141 1.00 85.94 102 GLY A N 1
ATOM 769 C CA . GLY A 1 102 ? 1.907 2.269 -17.523 1.00 85.94 102 GLY A CA 1
ATOM 770 C C . GLY A 1 102 ? 2.747 3.376 -18.166 1.00 85.94 102 GLY A C 1
ATOM 771 O O . GLY A 1 102 ? 3.761 3.136 -18.814 1.00 85.94 102 GLY A O 1
ATOM 772 N N . SER A 1 103 ? 2.278 4.617 -18.027 1.00 87.06 103 SER A N 1
ATOM 773 C CA . SER A 1 103 ? 2.937 5.808 -18.566 1.00 87.06 103 SER A CA 1
ATOM 774 C C . SER A 1 103 ? 2.561 7.040 -17.749 1.00 87.06 103 SER A C 1
ATOM 776 O O . SER A 1 103 ? 1.405 7.208 -17.368 1.00 87.06 103 SER A O 1
ATOM 778 N N . LEU A 1 104 ? 3.537 7.922 -17.519 1.00 82.25 104 LEU A N 1
ATOM 779 C CA . LEU A 1 104 ? 3.343 9.238 -16.893 1.00 82.25 104 LEU A CA 1
ATOM 780 C C . LEU A 1 104 ? 3.334 10.387 -17.913 1.00 82.25 104 LEU A C 1
ATOM 782 O O . LEU A 1 104 ? 3.367 11.555 -17.523 1.00 82.25 104 LEU A O 1
ATOM 786 N N . ALA A 1 105 ? 3.289 10.079 -19.214 1.00 76.94 105 ALA A N 1
ATOM 787 C CA . ALA A 1 105 ? 3.382 11.086 -20.271 1.00 76.94 105 ALA A CA 1
ATOM 788 C C . ALA A 1 105 ? 2.288 12.168 -20.167 1.00 76.94 105 ALA A C 1
ATOM 790 O O . ALA A 1 105 ? 2.571 13.325 -20.438 1.00 76.94 105 ALA A O 1
ATOM 791 N N . GLY A 1 106 ? 1.083 11.822 -19.696 1.00 64.44 106 GLY A N 1
ATOM 792 C CA . GLY A 1 106 ? -0.008 12.783 -19.472 1.00 64.44 106 GLY A CA 1
ATOM 793 C C . GLY A 1 106 ? -0.032 13.446 -18.086 1.00 64.44 106 GLY A C 1
ATOM 794 O O . GLY A 1 106 ? -0.748 14.419 -17.899 1.00 64.44 106 GLY A O 1
ATOM 795 N N . ALA A 1 107 ? 0.739 12.952 -17.110 1.00 61.69 107 ALA A N 1
ATOM 796 C CA . ALA A 1 107 ? 0.766 13.510 -15.749 1.00 61.69 107 ALA A CA 1
ATOM 797 C C . ALA A 1 107 ? 1.736 14.701 -15.607 1.00 61.69 107 ALA A C 1
ATOM 799 O O . ALA A 1 107 ? 1.660 15.473 -14.653 1.00 61.69 107 ALA A O 1
ATOM 800 N N . SER A 1 108 ? 2.671 14.846 -16.550 1.00 54.31 108 SER A N 1
ATOM 801 C CA . SER A 1 108 ? 3.724 15.869 -16.498 1.00 54.31 108 SER A CA 1
ATOM 802 C C . SER A 1 108 ? 3.209 17.269 -16.853 1.00 54.31 108 SER A C 1
ATOM 804 O O . SER A 1 108 ? 3.694 18.251 -16.287 1.00 54.31 108 SER A O 1
ATOM 806 N N . ASP A 1 109 ? 2.196 17.359 -17.720 1.00 49.88 109 ASP A N 1
ATOM 807 C CA . ASP A 1 109 ? 1.680 18.634 -18.231 1.00 49.88 109 ASP A CA 1
ATOM 808 C C . ASP A 1 109 ? 0.910 19.425 -17.154 1.00 49.88 109 ASP A C 1
ATOM 810 O O . ASP A 1 109 ? 1.084 20.638 -17.030 1.00 49.88 109 ASP A O 1
ATOM 814 N N . GLU A 1 110 ? 0.145 18.756 -16.282 1.00 48.62 110 GLU A N 1
ATOM 815 C CA . GLU A 1 110 ? -0.570 19.428 -15.183 1.00 48.62 110 GLU A CA 1
ATOM 816 C C . GLU A 1 110 ? 0.349 19.832 -14.017 1.00 48.62 110 GLU A C 1
ATOM 818 O O . GLU A 1 110 ?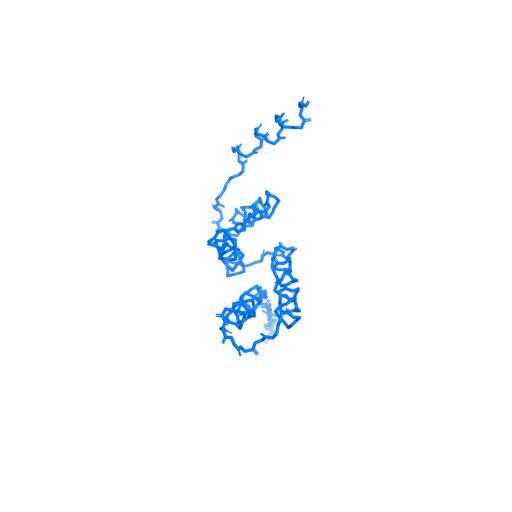 0.173 20.904 -13.431 1.00 48.62 110 GLU A O 1
ATOM 823 N N . ILE A 1 111 ? 1.366 19.025 -13.688 1.00 51.44 111 ILE A N 1
ATOM 824 C CA . ILE A 1 111 ? 2.304 19.330 -12.591 1.00 51.44 111 ILE A CA 1
ATOM 825 C C . ILE A 1 111 ? 3.239 20.489 -12.971 1.00 51.44 111 ILE A C 1
ATOM 827 O O . ILE A 1 111 ? 3.569 21.317 -12.117 1.00 51.44 111 ILE A O 1
ATOM 831 N N . GLN A 1 112 ? 3.654 20.591 -14.241 1.00 48.88 112 GLN A N 1
ATOM 832 C CA . GLN A 1 112 ? 4.423 21.745 -14.719 1.00 48.88 112 GLN A CA 1
ATOM 833 C C . GLN A 1 112 ? 3.578 23.023 -14.774 1.00 48.88 112 GLN A C 1
ATOM 835 O O . GLN A 1 112 ? 4.074 24.073 -14.367 1.00 48.88 112 GLN A O 1
ATOM 840 N N . MET A 1 113 ? 2.303 22.951 -15.178 1.00 48.59 113 MET A N 1
ATOM 841 C CA . MET A 1 113 ? 1.410 24.117 -15.155 1.00 48.59 113 MET A CA 1
ATOM 842 C C . MET A 1 113 ? 1.139 24.634 -13.735 1.00 48.59 113 MET A C 1
ATOM 844 O O . MET A 1 113 ? 1.173 25.841 -13.513 1.00 48.59 113 MET A O 1
ATOM 848 N N . ARG A 1 114 ? 0.942 23.750 -12.747 1.00 50.91 114 ARG A N 1
ATOM 849 C CA . ARG A 1 114 ? 0.684 24.150 -11.347 1.00 50.91 114 ARG A CA 1
ATOM 850 C C . ARG A 1 114 ? 1.894 24.738 -10.615 1.00 50.91 114 ARG A C 1
ATOM 852 O O . ARG A 1 114 ? 1.714 25.387 -9.594 1.00 50.91 114 ARG A O 1
ATOM 859 N N . ARG A 1 115 ? 3.120 24.507 -11.096 1.00 49.69 115 ARG A N 1
ATOM 860 C CA . ARG A 1 115 ? 4.352 25.088 -10.522 1.00 49.69 115 ARG A CA 1
ATOM 861 C C . ARG A 1 115 ? 4.765 26.414 -11.166 1.00 49.69 115 ARG A C 1
ATOM 863 O O . ARG A 1 115 ? 5.686 27.054 -10.667 1.00 49.69 115 ARG A O 1
ATOM 870 N N . ALA A 1 116 ? 4.132 26.786 -12.276 1.00 48.50 116 ALA A N 1
ATOM 871 C CA . ALA A 1 116 ? 4.410 28.010 -13.025 1.00 48.50 116 ALA A CA 1
ATOM 872 C C . ALA A 1 116 ? 3.375 29.130 -12.781 1.00 48.50 116 ALA A C 1
ATOM 874 O O . ALA A 1 116 ? 3.521 30.209 -13.355 1.00 48.50 116 ALA A O 1
ATOM 875 N N . ALA A 1 117 ? 2.352 28.870 -11.960 1.00 46.91 117 ALA A N 1
ATOM 876 C CA . ALA A 1 117 ? 1.333 29.821 -11.511 1.00 46.91 117 ALA A CA 1
ATOM 877 C C . ALA A 1 117 ? 1.578 30.218 -10.049 1.00 46.91 117 ALA A C 1
ATOM 879 O O . ALA A 1 117 ? 1.302 31.391 -9.715 1.00 46.91 117 ALA A O 1
#

pLDDT: mean 84.15, std 18.53, range [37.31, 98.06]

Radius of gyration: 18.92 Å; chains: 1; bounding box: 52×63×44 Å

Secondary structure (DSSP, 8-state):
--------------THHHHHHHHHHHHHHHTSTTS--HHHHHHHHHHHHHHHHHHHHSPP-SHHHHHHHHHHHHHHHHTTPPPPHHHHHHHHHHHHHHHS----TTTHHHHHHHH--

Foldseek 3Di:
DDDDPPPPPVPDDQCLVVLLVVLVVLVVVLPDPPPDDPVRNVVSVVSNVVSLCVLQVDQDPAPVSLVSLVVSQVVCVVVVHDDDPSSVVSSQVSCCVHPVDHDCPVVVVVVVVVVVD